Protein AF-A0A1G9LWU3-F1 (afdb_monomer_lite)

Radius of gyration: 14.19 Å; chains: 1; bounding box: 40×20×37 Å

Foldseek 3Di:
DAWDFDDDPNDTFTDPADPDPVRRVVVLVVVQVVQVVVVCVVVVVVDVDDDDDDDRRDHPPDDDDPDDDPPPD

Structure (mmCIF, N/CA/C/O backbone):
data_AF-A0A1G9LWU3-F1
#
_entry.id   AF-A0A1G9LWU3-F1
#
loop_
_atom_site.group_PDB
_atom_site.id
_atom_site.type_symbol
_atom_site.label_atom_id
_atom_site.label_alt_id
_atom_site.label_comp_id
_atom_site.label_asym_id
_atom_site.label_entity_id
_atom_site.label_seq_id
_atom_site.pdbx_PDB_ins_code
_atom_site.Cartn_x
_atom_site.Cartn_y
_atom_site.Cartn_z
_atom_site.occupancy
_atom_site.B_iso_or_equiv
_atom_site.auth_seq_id
_atom_site.auth_comp_id
_atom_site.auth_asym_id
_atom_site.auth_atom_id
_atom_site.pdbx_PDB_model_num
ATOM 1 N N . MET A 1 1 ? -9.522 9.389 13.368 1.00 79.00 1 MET A N 1
ATOM 2 C CA . MET A 1 1 ? -8.549 8.516 12.682 1.00 79.00 1 MET A CA 1
ATOM 3 C C . MET A 1 1 ? -7.454 8.146 13.659 1.00 79.00 1 MET A C 1
ATOM 5 O O . MET A 1 1 ? -6.875 9.044 14.261 1.00 79.00 1 MET A O 1
ATOM 9 N N . GLU A 1 2 ? -7.183 6.859 13.809 1.00 92.25 2 GLU A N 1
ATOM 10 C CA . GLU A 1 2 ? -6.186 6.300 14.729 1.00 92.25 2 GLU A CA 1
ATOM 11 C C . GLU A 1 2 ? -5.367 5.223 14.011 1.00 92.25 2 GLU A C 1
ATOM 13 O O . GLU A 1 2 ? -5.741 4.796 12.918 1.00 92.25 2 GLU A O 1
ATOM 18 N N . ILE A 1 3 ? -4.237 4.811 14.589 1.00 93.75 3 ILE A N 1
ATOM 19 C CA . ILE A 1 3 ? -3.445 3.713 14.028 1.00 93.75 3 ILE A CA 1
ATOM 20 C C . ILE A 1 3 ? -4.206 2.413 14.264 1.00 93.75 3 ILE A C 1
ATOM 22 O O . ILE A 1 3 ? -4.480 2.057 15.407 1.00 93.75 3 ILE A O 1
ATOM 26 N N . GLN A 1 4 ? -4.515 1.702 13.186 1.00 92.12 4 GLN A N 1
ATOM 27 C CA . GLN A 1 4 ? -5.167 0.401 13.241 1.00 92.12 4 GLN A CA 1
ATOM 28 C C . GLN A 1 4 ? -4.348 -0.639 12.494 1.00 92.12 4 GLN A C 1
ATOM 30 O O . GLN A 1 4 ? -3.700 -0.331 11.493 1.00 92.12 4 GLN A O 1
ATOM 35 N N . THR A 1 5 ? -4.402 -1.875 12.981 1.00 93.88 5 THR A N 1
ATOM 36 C CA . THR A 1 5 ? -3.913 -3.042 12.249 1.00 93.88 5 THR A CA 1
ATOM 37 C C . THR A 1 5 ? -4.999 -3.477 11.269 1.00 93.88 5 THR A C 1
ATOM 39 O O . THR A 1 5 ? -6.120 -3.770 11.680 1.00 93.88 5 THR A O 1
ATOM 42 N N . VAL A 1 6 ? -4.676 -3.505 9.980 1.00 92.62 6 VAL A N 1
ATOM 43 C CA . VAL A 1 6 ? -5.604 -3.808 8.888 1.00 92.62 6 VAL A CA 1
ATOM 44 C C . VAL A 1 6 ? -5.119 -5.041 8.138 1.00 92.62 6 VAL A C 1
ATOM 46 O O . VAL A 1 6 ? -3.948 -5.117 7.768 1.00 92.62 6 VAL A O 1
ATOM 49 N N . ALA A 1 7 ? -6.032 -5.982 7.889 1.00 92.50 7 ALA A N 1
ATOM 50 C CA . ALA A 1 7 ? -5.815 -7.116 7.000 1.00 92.50 7 ALA A CA 1
ATOM 51 C C . ALA A 1 7 ? -6.503 -6.850 5.652 1.00 92.50 7 ALA A C 1
ATOM 53 O O . ALA A 1 7 ? -7.725 -6.706 5.602 1.00 92.50 7 ALA A O 1
ATOM 54 N N . ARG A 1 8 ? -5.739 -6.756 4.558 1.00 89.25 8 ARG A N 1
ATOM 55 C CA . ARG A 1 8 ? -6.282 -6.519 3.209 1.00 89.25 8 ARG A CA 1
ATOM 56 C C . ARG A 1 8 ? -5.399 -7.161 2.143 1.00 89.25 8 ARG A C 1
ATOM 58 O O . ARG A 1 8 ? -4.181 -7.055 2.211 1.00 89.25 8 ARG A O 1
ATOM 65 N N . ASN A 1 9 ? -6.014 -7.819 1.157 1.00 85.88 9 ASN A N 1
ATOM 66 C CA . ASN A 1 9 ? -5.330 -8.437 0.010 1.00 85.88 9 ASN A CA 1
ATOM 67 C C . ASN A 1 9 ? -4.188 -9.404 0.390 1.00 85.88 9 ASN A C 1
ATOM 69 O O . ASN A 1 9 ? -3.202 -9.507 -0.330 1.00 85.88 9 ASN A O 1
ATOM 73 N N . GLY A 1 10 ? -4.320 -10.104 1.524 1.00 87.31 10 GLY A N 1
ATOM 74 C CA . GLY A 1 10 ? -3.301 -11.029 2.036 1.00 87.31 10 GLY A CA 1
ATOM 75 C C . GLY A 1 10 ? -2.187 -10.373 2.860 1.00 87.31 10 GLY A C 1
ATOM 76 O O . GLY A 1 10 ? -1.319 -11.079 3.361 1.00 87.31 10 GLY A O 1
ATOM 77 N N . TYR A 1 11 ? -2.226 -9.053 3.050 1.00 90.12 11 TYR A N 1
ATOM 78 C CA . TYR A 1 11 ? -1.267 -8.316 3.869 1.00 90.12 11 TYR A CA 1
ATOM 79 C C . TYR A 1 11 ? -1.873 -7.903 5.205 1.00 90.12 11 TYR A C 1
ATOM 81 O O . TYR A 1 11 ? -3.050 -7.547 5.280 1.00 90.12 11 TYR A O 1
ATOM 89 N N . LEU A 1 12 ? -1.037 -7.887 6.241 1.00 92.12 12 LEU A N 1
ATOM 90 C CA . LEU A 1 12 ? -1.346 -7.331 7.553 1.00 92.12 12 LEU A CA 1
ATOM 91 C C . LEU A 1 12 ? -0.405 -6.153 7.809 1.00 92.12 12 LEU A C 1
ATOM 93 O O . LEU A 1 12 ? 0.807 -6.336 7.874 1.00 92.12 12 LEU A O 1
ATOM 97 N N . PHE A 1 13 ? -0.947 -4.947 7.945 1.00 92.12 13 PHE A N 1
ATOM 98 C CA . PHE A 1 13 ? -0.146 -3.732 8.111 1.00 92.12 13 PHE A CA 1
ATOM 99 C C . PHE A 1 13 ? -0.824 -2.739 9.054 1.00 92.12 13 PHE A C 1
ATOM 101 O O . PHE A 1 13 ? -2.022 -2.827 9.326 1.00 92.12 13 PHE A O 1
ATOM 108 N N . LYS A 1 14 ? -0.046 -1.792 9.587 1.00 93.19 14 LYS A N 1
ATOM 109 C CA . LYS A 1 14 ? -0.553 -0.733 10.466 1.00 93.19 14 LYS A CA 1
ATOM 110 C C . LYS A 1 14 ? -0.665 0.573 9.701 1.00 93.19 14 LYS A C 1
ATOM 112 O O . LYS A 1 14 ? 0.307 1.036 9.114 1.00 93.19 14 LYS A O 1
ATOM 117 N N . MET A 1 15 ? -1.834 1.199 9.757 1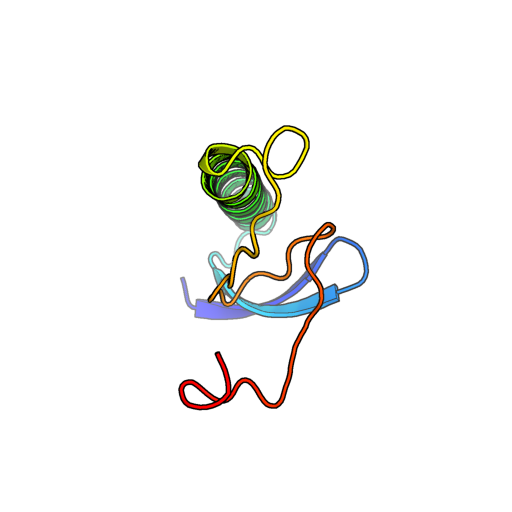.00 93.69 15 MET A N 1
ATOM 118 C CA . MET A 1 15 ? -2.080 2.469 9.085 1.00 93.69 15 MET A CA 1
ATOM 119 C C . MET A 1 15 ? -3.016 3.354 9.902 1.00 93.69 15 MET A C 1
ATOM 121 O O . MET A 1 15 ? -3.910 2.869 10.594 1.00 93.69 15 MET A O 1
ATOM 125 N N . LYS A 1 16 ? -2.826 4.674 9.812 1.00 94.31 16 LYS A N 1
ATOM 126 C CA . LYS A 1 16 ? -3.769 5.639 10.377 1.00 94.31 16 LYS A CA 1
ATOM 127 C C . LYS A 1 16 ? -5.035 5.682 9.518 1.00 94.31 16 LYS A C 1
ATOM 129 O O . LYS A 1 16 ? -5.011 6.204 8.407 1.00 94.31 16 LYS A O 1
ATOM 134 N N . THR A 1 17 ? -6.134 5.149 10.038 1.00 94.81 17 THR A N 1
ATOM 135 C CA . THR A 1 17 ? -7.404 5.026 9.309 1.00 94.81 17 THR A CA 1
ATOM 136 C C . THR A 1 17 ? -8.611 5.270 10.225 1.00 94.81 17 THR A C 1
ATOM 138 O O . THR A 1 17 ? -8.465 5.689 11.382 1.00 94.81 17 THR A O 1
ATOM 141 N N . TYR A 1 18 ? -9.819 5.130 9.686 1.00 95.00 18 TYR A N 1
ATOM 142 C CA . TYR A 1 18 ? -11.075 5.285 10.411 1.00 95.00 18 TYR A CA 1
ATOM 143 C C . TYR A 1 18 ? -11.391 4.054 11.267 1.00 95.00 18 TYR A C 1
ATOM 145 O O . TYR A 1 18 ? -11.014 2.939 10.926 1.00 95.00 18 TYR A O 1
ATOM 153 N N . LYS A 1 19 ? -12.106 4.281 12.381 1.00 93.12 19 LYS A N 1
ATOM 154 C CA . LYS A 1 19 ? -12.651 3.210 13.233 1.00 93.12 19 LYS A CA 1
ATOM 155 C C . LYS A 1 19 ? -13.750 2.424 12.545 1.00 93.12 19 LYS A C 1
ATOM 157 O O . LYS A 1 19 ? -13.813 1.210 12.687 1.00 93.12 19 LYS A O 1
ATOM 162 N N . ASP A 1 20 ? -14.602 3.152 11.838 1.00 94.81 20 ASP A N 1
ATOM 163 C CA . ASP A 1 20 ? -15.687 2.581 11.066 1.00 94.81 20 ASP A CA 1
ATOM 164 C C . ASP A 1 20 ? -15.132 1.761 9.897 1.00 94.81 20 ASP A C 1
ATOM 166 O O . ASP A 1 20 ? -14.307 2.247 9.117 1.00 94.81 20 ASP A O 1
ATOM 170 N N . GLU A 1 21 ? -15.571 0.509 9.790 1.00 91.75 21 GLU A N 1
ATOM 171 C CA . GLU A 1 21 ? -15.014 -0.442 8.830 1.00 91.75 21 GLU A CA 1
ATOM 172 C C . GLU A 1 21 ? -15.374 -0.103 7.385 1.00 91.75 21 GLU A C 1
ATOM 174 O O . GLU A 1 21 ? -14.570 -0.341 6.479 1.00 91.75 21 GLU A O 1
ATOM 179 N N . ILE A 1 22 ? -16.553 0.482 7.163 1.00 95.19 22 ILE A N 1
ATOM 180 C CA . ILE A 1 22 ? -17.022 0.873 5.834 1.00 95.19 22 ILE A CA 1
ATOM 181 C C . ILE A 1 22 ? -16.187 2.056 5.354 1.00 95.19 22 ILE A C 1
ATOM 183 O O . ILE A 1 22 ? -15.599 2.015 4.272 1.00 95.19 22 ILE A O 1
ATOM 187 N N . LEU A 1 23 ? -16.054 3.085 6.188 1.00 95.38 23 LEU A N 1
ATOM 188 C CA . LEU A 1 23 ? -15.262 4.264 5.864 1.00 95.38 23 LEU A CA 1
ATOM 189 C C . LEU A 1 23 ? -13.772 3.929 5.709 1.00 95.38 23 LEU A C 1
ATOM 191 O O . LEU A 1 23 ? -13.108 4.458 4.816 1.00 95.38 23 LEU A O 1
ATOM 195 N N . ARG A 1 24 ? -13.251 2.999 6.519 1.00 94.81 24 ARG A N 1
ATOM 196 C CA . ARG A 1 24 ? -11.905 2.430 6.360 1.00 94.81 24 ARG A CA 1
ATOM 197 C C . ARG A 1 24 ? -11.758 1.730 5.011 1.00 94.81 24 ARG A C 1
ATOM 199 O O . ARG A 1 24 ? -10.788 1.986 4.304 1.00 94.81 24 ARG A O 1
ATOM 206 N N . SER A 1 25 ? -12.721 0.896 4.623 1.00 93.81 25 SER A N 1
ATOM 207 C CA . SER A 1 25 ? -12.724 0.207 3.324 1.00 93.81 25 SER A CA 1
ATOM 208 C C . SER A 1 25 ? -12.676 1.190 2.153 1.00 93.81 25 SER A C 1
ATOM 210 O O . SER A 1 25 ? -11.849 1.028 1.255 1.00 93.81 25 SER A O 1
ATOM 212 N N . PHE A 1 26 ? -13.488 2.251 2.195 1.00 96.38 26 PHE A N 1
ATOM 213 C CA . PHE A 1 26 ? -13.464 3.312 1.185 1.00 96.38 26 PHE A CA 1
ATOM 214 C C . PHE A 1 26 ? -12.133 4.065 1.153 1.00 96.38 26 PHE A C 1
ATOM 216 O O . PHE A 1 26 ? -11.573 4.272 0.076 1.00 96.38 26 PHE A O 1
ATOM 223 N N . GLN A 1 27 ? -11.598 4.440 2.318 1.00 94.88 27 GLN A N 1
ATOM 224 C CA . GLN A 1 27 ? -10.304 5.114 2.409 1.00 94.88 27 GLN A CA 1
ATOM 225 C C . GLN A 1 27 ? -9.189 4.254 1.795 1.00 94.88 27 GLN A C 1
ATOM 227 O O . GLN A 1 27 ? -8.404 4.747 0.990 1.00 94.88 27 GLN A O 1
ATOM 232 N N . LEU A 1 28 ? -9.124 2.967 2.147 1.00 94.38 28 LEU A N 1
ATOM 233 C CA . LEU A 1 28 ? -8.098 2.052 1.643 1.00 94.38 28 LEU A CA 1
ATOM 234 C C . LEU A 1 28 ? -8.239 1.814 0.138 1.00 94.38 28 LEU A C 1
ATOM 236 O O . LEU A 1 28 ? -7.234 1.796 -0.569 1.00 94.38 28 LEU A O 1
ATOM 240 N N . TRP A 1 29 ? -9.469 1.681 -0.366 1.00 94.88 29 TRP A N 1
ATOM 241 C CA . TRP A 1 29 ? -9.730 1.573 -1.801 1.00 94.88 29 TRP A CA 1
ATOM 242 C C . TRP A 1 29 ? -9.258 2.815 -2.569 1.00 94.88 29 TRP A C 1
ATOM 244 O O . TRP A 1 29 ? -8.624 2.691 -3.619 1.00 94.88 29 TRP A O 1
ATOM 254 N N . MET A 1 30 ? -9.509 4.009 -2.026 1.00 95.88 30 MET A N 1
ATOM 255 C CA . MET A 1 30 ? -9.069 5.267 -2.629 1.00 95.88 30 MET A CA 1
ATOM 256 C C . MET A 1 30 ? -7.540 5.371 -2.665 1.00 95.88 30 MET A C 1
ATOM 258 O O . MET A 1 30 ? -6.976 5.727 -3.698 1.00 95.88 30 MET A O 1
ATOM 262 N N . ILE A 1 31 ? -6.870 5.017 -1.565 1.00 94.50 31 ILE A N 1
ATOM 263 C CA . ILE A 1 31 ? -5.403 5.033 -1.462 1.00 94.50 31 ILE A CA 1
ATOM 264 C C . ILE A 1 31 ? -4.780 4.043 -2.445 1.00 94.50 31 ILE A C 1
ATOM 266 O O . ILE A 1 31 ? -3.884 4.413 -3.196 1.00 94.50 31 ILE A O 1
ATOM 270 N N . GLU A 1 32 ? -5.283 2.811 -2.487 1.00 94.12 32 GLU A N 1
ATOM 271 C CA . GLU A 1 32 ? -4.822 1.789 -3.427 1.00 94.12 32 GLU A CA 1
ATOM 272 C C . GLU A 1 32 ? -4.958 2.257 -4.880 1.00 94.12 32 GLU A C 1
ATOM 274 O O . GLU A 1 32 ? -3.979 2.247 -5.621 1.00 94.12 32 GLU A O 1
ATOM 279 N N . SER A 1 33 ? -6.133 2.768 -5.258 1.00 94.56 33 SER A N 1
ATOM 280 C CA . SER A 1 33 ? -6.397 3.242 -6.622 1.00 94.56 33 SER A CA 1
ATOM 281 C C . SER A 1 33 ? -5.476 4.397 -7.030 1.00 94.56 33 SER A C 1
ATOM 283 O O . SER A 1 33 ? -5.021 4.463 -8.173 1.00 94.56 33 SER A O 1
ATOM 285 N N . GLN A 1 34 ? -5.191 5.324 -6.111 1.00 95.56 34 GLN A N 1
ATOM 286 C CA . GLN A 1 34 ? -4.281 6.442 -6.371 1.00 95.56 34 GLN A CA 1
ATOM 287 C C . GLN A 1 34 ? -2.830 5.982 -6.507 1.00 95.56 34 GLN A C 1
ATOM 289 O O . GLN A 1 34 ? -2.125 6.465 -7.393 1.00 95.56 34 GLN A O 1
ATOM 294 N N . LEU A 1 35 ? -2.391 5.040 -5.668 1.00 94.56 35 LEU A N 1
ATOM 295 C CA . LEU A 1 35 ? -1.046 4.473 -5.737 1.00 94.56 35 LEU A CA 1
ATOM 296 C C . LEU A 1 35 ? -0.826 3.713 -7.048 1.00 94.56 35 LEU A C 1
ATOM 298 O O . LEU A 1 35 ? 0.186 3.941 -7.706 1.00 94.56 35 LEU A O 1
ATOM 302 N N . GLU A 1 36 ? -1.783 2.885 -7.478 1.00 93.50 36 GLU A N 1
ATOM 303 C CA . GLU A 1 36 ? -1.704 2.187 -8.771 1.00 93.50 36 GLU A CA 1
ATOM 304 C C . GLU A 1 36 ? -1.600 3.168 -9.939 1.00 93.50 36 GLU A C 1
ATOM 306 O O . GLU A 1 36 ? -0.761 3.004 -10.826 1.00 93.50 36 GLU A O 1
ATOM 311 N N . GLN A 1 37 ? -2.407 4.232 -9.929 1.00 93.69 3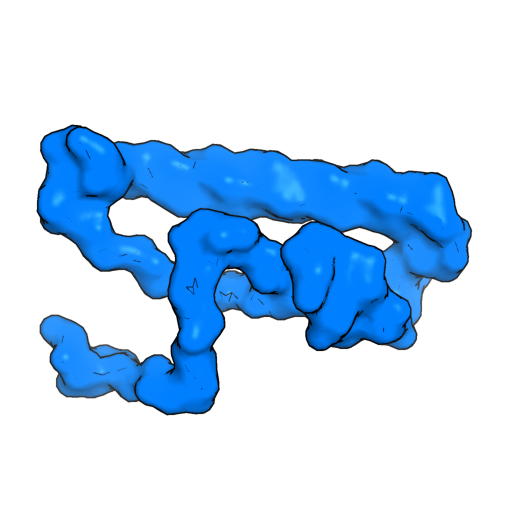7 GLN A N 1
ATOM 312 C CA . GLN A 1 37 ? -2.343 5.259 -10.965 1.00 93.69 37 GLN A CA 1
ATOM 313 C C . GLN A 1 37 ? -1.011 6.011 -10.950 1.00 93.69 37 GLN A C 1
ATOM 315 O O . GLN A 1 37 ? -0.461 6.267 -12.020 1.00 93.69 37 GLN A O 1
ATOM 320 N N . ALA A 1 38 ? -0.492 6.359 -9.768 1.00 93.94 38 ALA A N 1
ATOM 321 C CA . ALA A 1 38 ? 0.780 7.061 -9.614 1.00 93.94 38 ALA A CA 1
ATOM 322 C C . ALA A 1 38 ? 1.950 6.217 -10.132 1.00 93.94 38 ALA A C 1
ATOM 324 O O . ALA A 1 38 ? 2.726 6.700 -10.955 1.00 93.94 38 ALA A O 1
ATOM 325 N N . VAL A 1 39 ? 2.017 4.942 -9.739 1.00 93.62 39 VAL A N 1
ATOM 326 C CA . VAL A 1 39 ? 2.999 3.983 -10.266 1.00 93.62 39 VAL A CA 1
ATOM 327 C C . VAL A 1 39 ? 2.821 3.824 -11.778 1.00 93.62 39 VAL A C 1
ATOM 329 O O . VAL A 1 39 ? 3.787 3.904 -12.528 1.00 93.62 39 VAL A O 1
ATOM 332 N N . GLY A 1 40 ? 1.584 3.715 -12.267 1.00 92.38 40 GLY A N 1
ATOM 333 C CA . GLY A 1 40 ? 1.282 3.598 -13.694 1.00 92.38 40 GLY A CA 1
ATOM 334 C C . GLY A 1 40 ? 1.720 4.795 -14.550 1.00 92.38 40 GLY A C 1
ATOM 335 O O . GLY A 1 40 ? 1.920 4.632 -15.758 1.00 92.38 40 GLY A O 1
ATOM 336 N N . ARG A 1 41 ? 1.927 5.989 -13.969 1.00 92.56 41 ARG A N 1
ATOM 337 C CA . ARG A 1 41 ? 2.416 7.168 -14.712 1.00 92.56 41 ARG A CA 1
ATOM 338 C C . ARG A 1 41 ? 3.816 6.977 -15.287 1.00 92.56 41 ARG A C 1
ATOM 340 O O . ARG A 1 41 ? 4.091 7.576 -16.325 1.00 92.56 41 ARG A O 1
ATOM 347 N N . SER A 1 42 ? 4.655 6.132 -14.688 1.00 91.69 42 SER A N 1
ATOM 348 C CA . SER A 1 42 ? 5.978 5.804 -15.239 1.00 91.69 42 SER A CA 1
ATOM 349 C C . SER A 1 42 ? 5.906 4.902 -16.477 1.00 91.69 42 SER A C 1
ATOM 351 O O . SER A 1 42 ? 6.878 4.803 -1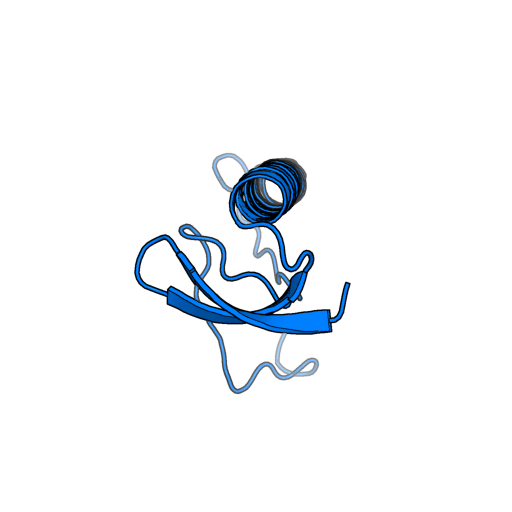7.221 1.00 91.69 42 SER A O 1
ATOM 353 N N . ARG A 1 43 ? 4.740 4.282 -16.732 1.00 90.81 43 ARG A N 1
ATOM 354 C CA . ARG A 1 43 ? 4.476 3.380 -17.862 1.00 90.81 43 ARG A CA 1
ATOM 355 C C . ARG A 1 43 ? 5.459 2.201 -17.916 1.00 90.81 43 ARG A C 1
ATOM 357 O O . ARG A 1 43 ? 5.987 1.906 -18.985 1.00 90.81 43 ARG A O 1
ATOM 364 N N . LEU A 1 44 ? 5.618 1.485 -16.798 1.00 89.00 44 LEU A N 1
ATOM 365 C CA . LEU A 1 44 ? 6.525 0.329 -16.649 1.00 89.00 44 LEU A CA 1
ATOM 366 C C . LEU A 1 44 ? 6.397 -0.746 -17.750 1.00 89.00 44 LEU A C 1
ATOM 368 O O . LEU A 1 44 ? 7.345 -1.459 -18.035 1.00 89.00 44 LEU A O 1
ATOM 372 N N . LEU A 1 45 ? 5.228 -0.880 -18.392 1.00 88.19 45 LEU A N 1
ATOM 373 C CA . LEU A 1 45 ? 5.023 -1.839 -19.491 1.00 88.19 45 LEU A CA 1
ATOM 374 C C . LEU A 1 45 ? 5.566 -1.364 -20.852 1.00 88.19 45 LEU A C 1
ATOM 376 O O . LEU A 1 45 ? 5.558 -2.130 -21.812 1.00 88.19 45 LEU A O 1
ATOM 380 N N . ARG A 1 46 ? 5.943 -0.087 -20.977 1.00 94.00 46 ARG A N 1
ATOM 381 C CA . ARG A 1 46 ? 6.393 0.543 -22.234 1.00 94.00 46 ARG A CA 1
ATOM 382 C C . ARG A 1 46 ? 7.818 1.083 -22.166 1.00 94.00 46 ARG A C 1
ATOM 384 O O . ARG A 1 46 ? 8.386 1.374 -23.215 1.00 94.00 46 ARG A O 1
ATOM 391 N N . HIS A 1 47 ? 8.366 1.249 -20.968 1.00 91.75 47 HIS A N 1
ATOM 392 C CA . HIS A 1 47 ? 9.709 1.760 -20.737 1.00 91.75 47 HIS A CA 1
ATOM 393 C C . HIS A 1 47 ? 10.401 0.896 -19.690 1.00 91.75 47 HIS A C 1
ATOM 395 O O . HIS A 1 47 ? 9.761 0.483 -18.725 1.00 91.75 47 HIS A O 1
ATOM 401 N N . ASP A 1 48 ? 11.694 0.654 -19.887 1.00 91.88 48 ASP A N 1
ATOM 402 C CA . ASP A 1 48 ? 12.533 0.004 -18.887 1.00 91.88 48 ASP A CA 1
ATOM 403 C C . ASP A 1 48 ? 12.816 1.011 -17.766 1.00 91.88 48 ASP A C 1
ATOM 405 O O . ASP A 1 48 ? 13.598 1.949 -17.933 1.00 91.88 48 ASP A O 1
ATOM 409 N N . CYS A 1 49 ? 12.053 0.914 -16.678 1.00 89.50 49 CYS A N 1
ATOM 410 C CA . CYS A 1 49 ? 12.159 1.814 -15.540 1.00 89.50 49 CYS A CA 1
ATOM 411 C C . CYS A 1 49 ? 11.822 1.099 -14.231 1.00 89.50 49 CYS A C 1
ATOM 413 O O . CYS A 1 49 ? 10.947 0.232 -14.165 1.00 89.50 49 CYS A O 1
ATOM 415 N N . ILE A 1 50 ? 12.504 1.513 -13.166 1.00 89.50 50 ILE A N 1
ATOM 416 C CA . ILE A 1 50 ? 12.260 1.047 -11.803 1.00 89.50 50 ILE A CA 1
ATOM 417 C C . ILE A 1 50 ? 11.479 2.138 -11.070 1.00 89.50 50 ILE A C 1
ATOM 419 O O . ILE A 1 50 ? 11.826 3.317 -11.125 1.00 89.50 50 ILE A O 1
ATOM 423 N N . VAL A 1 51 ? 10.392 1.751 -10.399 1.00 89.56 51 VAL A N 1
ATOM 424 C CA . VAL A 1 51 ? 9.607 2.654 -9.549 1.00 89.56 51 VAL A CA 1
ATOM 425 C C . VAL A 1 51 ? 9.778 2.234 -8.100 1.00 89.56 51 VAL A C 1
ATOM 427 O O . VAL A 1 51 ? 9.216 1.229 -7.665 1.00 89.56 51 VAL A O 1
ATOM 430 N N . ASN A 1 52 ? 10.509 3.048 -7.348 1.00 90.56 52 ASN A N 1
ATOM 431 C CA . ASN A 1 52 ? 10.666 2.880 -5.910 1.00 90.56 52 ASN A CA 1
ATOM 432 C C . ASN A 1 52 ? 9.478 3.544 -5.195 1.00 90.56 52 ASN A C 1
ATOM 434 O O . ASN A 1 52 ? 9.326 4.767 -5.210 1.00 90.56 52 ASN A O 1
ATOM 438 N N . LEU A 1 53 ? 8.591 2.725 -4.618 1.00 89.56 53 LEU A N 1
ATOM 439 C CA . LEU A 1 53 ? 7.372 3.182 -3.949 1.00 89.56 53 LEU A CA 1
ATOM 440 C C . LEU A 1 53 ? 7.556 3.228 -2.427 1.00 89.56 53 LEU A C 1
ATOM 442 O O . LEU A 1 53 ? 7.640 2.188 -1.778 1.00 89.56 53 LEU A O 1
ATOM 446 N N . PHE A 1 54 ? 7.496 4.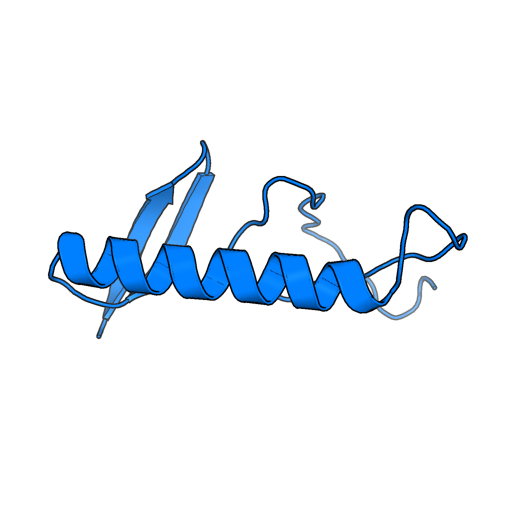428 -1.852 1.00 89.50 54 PHE A N 1
ATOM 447 C CA . PHE A 1 54 ? 7.525 4.638 -0.403 1.00 89.50 54 PHE A CA 1
ATOM 448 C C . PHE A 1 54 ? 6.110 4.881 0.124 1.00 89.50 54 PHE A C 1
ATOM 450 O O . PHE A 1 54 ? 5.527 5.946 -0.077 1.00 89.50 54 PHE A O 1
ATOM 457 N N . SER A 1 55 ? 5.527 3.873 0.773 1.00 89.12 55 SER A N 1
ATOM 458 C CA . SER A 1 55 ? 4.154 3.931 1.278 1.00 89.12 55 SER A CA 1
ATOM 459 C C . SER A 1 55 ? 3.949 2.996 2.467 1.00 89.12 55 SER A C 1
ATOM 461 O O . SER A 1 55 ? 4.510 1.906 2.514 1.00 89.12 55 SER A O 1
ATOM 463 N N . ASN A 1 56 ? 3.062 3.389 3.385 1.00 88.56 56 ASN A N 1
ATOM 464 C CA . ASN A 1 56 ? 2.584 2.523 4.472 1.00 88.56 56 ASN A CA 1
ATOM 465 C C . ASN A 1 56 ? 1.471 1.553 4.023 1.00 88.56 56 ASN A C 1
ATOM 467 O O . ASN A 1 56 ? 0.954 0.796 4.844 1.00 88.56 56 ASN A O 1
ATOM 471 N N . TYR A 1 57 ? 1.063 1.603 2.750 1.00 91.56 57 TYR A N 1
ATOM 472 C CA . TYR A 1 57 ? 0.081 0.698 2.158 1.00 91.56 57 TYR A CA 1
ATOM 473 C C . TYR A 1 57 ? 0.775 -0.275 1.185 1.00 91.56 57 TYR A C 1
ATOM 475 O O . TYR A 1 57 ? 1.368 0.191 0.206 1.00 91.56 57 TYR A O 1
ATOM 483 N N . PRO A 1 58 ? 0.692 -1.602 1.407 1.00 91.00 58 PRO A N 1
ATOM 484 C CA . PRO A 1 58 ? 1.292 -2.591 0.519 1.00 91.00 58 PRO A CA 1
ATOM 485 C C . PRO A 1 58 ? 0.483 -2.710 -0.777 1.00 91.00 58 PRO A C 1
ATOM 487 O O . PRO A 1 58 ? -0.690 -3.085 -0.767 1.00 91.00 58 PRO A O 1
ATOM 490 N N . LEU A 1 59 ? 1.119 -2.397 -1.906 1.00 90.25 59 LEU A N 1
ATOM 491 C CA . LEU A 1 59 ? 0.505 -2.523 -3.224 1.00 90.25 59 LEU A CA 1
ATOM 492 C C . LEU A 1 59 ? 0.739 -3.927 -3.791 1.00 90.25 59 LEU A C 1
ATOM 494 O O . LEU A 1 59 ? 1.870 -4.403 -3.817 1.00 90.25 59 LEU A O 1
ATOM 498 N N . ARG A 1 60 ? -0.313 -4.576 -4.307 1.00 86.25 60 ARG A N 1
ATOM 499 C CA . ARG A 1 60 ? -0.259 -5.978 -4.769 1.00 86.25 60 ARG A CA 1
ATOM 500 C C . ARG A 1 60 ? 0.767 -6.229 -5.882 1.00 86.25 60 ARG A C 1
ATOM 502 O O . ARG A 1 60 ? 1.272 -7.336 -6.012 1.00 86.25 60 ARG A O 1
ATOM 509 N N . GLN A 1 61 ? 1.038 -5.220 -6.707 1.00 85.69 61 GLN A N 1
ATOM 510 C CA . GLN A 1 61 ? 1.985 -5.304 -7.824 1.00 85.69 61 GLN A CA 1
ATOM 511 C C . GLN A 1 61 ? 3.424 -4.935 -7.430 1.00 85.69 61 GLN A C 1
ATOM 513 O O . GLN A 1 61 ? 4.321 -5.042 -8.261 1.00 85.69 61 GLN A O 1
ATOM 518 N N . ALA A 1 62 ? 3.652 -4.485 -6.193 1.00 89.25 62 ALA A N 1
ATOM 519 C CA . ALA A 1 62 ? 4.961 -4.058 -5.720 1.00 89.25 62 ALA A CA 1
ATOM 520 C C . ALA A 1 62 ? 5.681 -5.181 -4.960 1.00 89.25 62 ALA A C 1
ATOM 522 O O . ALA A 1 62 ? 5.063 -6.019 -4.301 1.00 89.25 62 ALA A O 1
ATOM 523 N N . LYS A 1 63 ? 7.014 -5.159 -5.013 1.00 88.88 63 LYS A N 1
ATOM 524 C CA . LYS A 1 63 ? 7.869 -5.995 -4.170 1.00 88.88 63 LYS A CA 1
ATOM 525 C C . LYS A 1 63 ? 8.197 -5.228 -2.889 1.00 88.88 63 LYS A C 1
ATOM 527 O O . LYS A 1 63 ? 8.739 -4.131 -2.957 1.00 88.88 63 LYS A O 1
ATOM 532 N N . ILE A 1 64 ? 7.872 -5.803 -1.731 1.00 88.12 64 ILE A N 1
ATOM 533 C CA . ILE A 1 64 ? 8.239 -5.227 -0.429 1.00 88.12 64 ILE A CA 1
ATOM 534 C C . ILE A 1 64 ? 9.746 -5.413 -0.226 1.00 88.12 64 ILE A C 1
ATOM 536 O O . ILE A 1 64 ? 10.268 -6.509 -0.443 1.00 88.12 64 ILE A O 1
ATOM 540 N N . MET A 1 65 ? 10.434 -4.347 0.178 1.00 85.31 65 MET A N 1
ATOM 541 C CA . MET A 1 65 ? 11.871 -4.345 0.446 1.00 85.31 65 MET A CA 1
ATOM 542 C C . MET A 1 65 ? 12.125 -3.816 1.858 1.00 85.31 65 MET A C 1
ATOM 544 O O . MET A 1 65 ? 11.620 -2.752 2.200 1.00 85.31 65 MET A O 1
ATOM 548 N N . ASP A 1 66 ? 12.893 -4.558 2.659 1.00 77.75 66 ASP A N 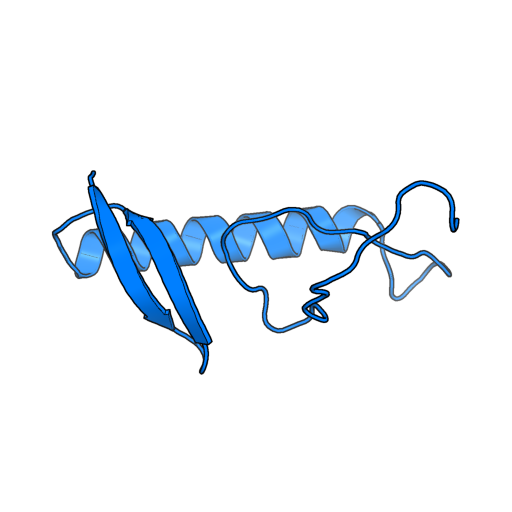1
ATOM 549 C CA . ASP A 1 66 ? 13.205 -4.203 4.058 1.00 77.75 66 ASP A CA 1
ATOM 550 C C . ASP A 1 66 ? 14.526 -3.417 4.194 1.00 77.75 66 ASP A C 1
ATOM 552 O O . ASP A 1 66 ? 14.742 -2.738 5.190 1.00 77.75 66 ASP A O 1
ATOM 556 N N . ASN A 1 67 ? 15.390 -3.456 3.169 1.00 74.00 67 ASN A N 1
ATOM 557 C CA . ASN A 1 67 ? 16.740 -2.875 3.182 1.00 74.00 67 ASN A CA 1
ATOM 558 C C . ASN A 1 67 ? 17.005 -2.038 1.918 1.00 74.00 67 ASN A C 1
ATOM 560 O O . ASN A 1 67 ? 17.913 -2.344 1.149 1.00 74.00 67 ASN A O 1
ATOM 564 N N . PHE A 1 68 ? 16.178 -1.024 1.654 1.00 74.00 68 PHE A N 1
ATOM 565 C CA . PHE A 1 68 ? 16.437 -0.112 0.536 1.00 74.00 68 PHE A CA 1
ATOM 566 C C . PHE A 1 68 ? 17.585 0.843 0.890 1.00 74.00 68 PHE A C 1
ATOM 568 O O . PHE A 1 68 ? 17.465 1.617 1.842 1.00 74.00 68 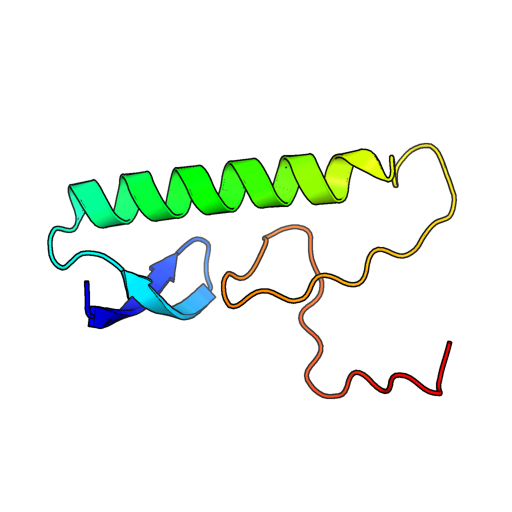PHE A O 1
ATOM 575 N N . ASN A 1 69 ? 18.681 0.779 0.135 1.00 75.81 69 ASN A N 1
ATOM 576 C CA . ASN A 1 69 ? 19.815 1.690 0.248 1.00 75.81 69 ASN A CA 1
ATOM 577 C C . ASN A 1 69 ? 19.751 2.720 -0.887 1.00 75.81 69 ASN A C 1
ATOM 579 O O . ASN A 1 69 ? 19.611 2.346 -2.046 1.00 75.81 69 ASN A O 1
ATOM 583 N N . TYR A 1 70 ? 19.844 4.006 -0.547 1.00 67.56 70 TYR A N 1
ATOM 584 C CA . TYR A 1 70 ? 19.806 5.092 -1.530 1.00 67.56 70 TYR A CA 1
ATOM 585 C C . TYR A 1 70 ? 21.080 5.184 -2.376 1.00 67.56 70 TYR A C 1
ATOM 587 O O . TYR A 1 70 ? 21.040 5.818 -3.424 1.00 67.56 70 TYR A O 1
ATOM 595 N N . ASP A 1 71 ? 22.175 4.568 -1.925 1.00 75.56 71 ASP A N 1
ATOM 596 C CA . ASP A 1 71 ? 23.490 4.673 -2.563 1.00 75.56 71 ASP A CA 1
ATOM 597 C C . ASP A 1 71 ? 23.786 3.531 -3.562 1.00 75.56 71 ASP A C 1
ATOM 599 O O . ASP A 1 71 ? 24.850 3.531 -4.177 1.00 75.56 71 ASP A O 1
ATOM 603 N N . ASP A 1 72 ? 22.884 2.547 -3.702 1.00 64.19 72 ASP A N 1
ATOM 604 C CA . ASP A 1 72 ? 23.083 1.353 -4.548 1.00 64.19 72 ASP A CA 1
ATOM 605 C C . ASP A 1 72 ? 22.514 1.488 -5.988 1.00 64.19 72 ASP A C 1
ATOM 607 O O . ASP A 1 72 ? 22.716 0.576 -6.793 1.00 64.19 72 ASP A O 1
ATOM 611 N N . ASP A 1 73 ? 21.859 2.612 -6.327 1.00 56.28 73 ASP A N 1
ATOM 612 C CA . ASP A 1 73 ? 21.346 2.984 -7.670 1.00 56.28 73 ASP A CA 1
ATOM 613 C C . ASP A 1 73 ? 22.065 4.237 -8.221 1.00 56.28 73 ASP A C 1
ATOM 615 O O . ASP A 1 73 ? 22.290 4.308 -9.455 1.00 56.28 73 ASP A O 1
#

Organism: NCBI:txid146817

Sequence (73 aa):
MEIQTVARNGYLFKMKTYKDEILRSFQLWMIESQLEQAVGRSRLLRHDCIVNLFSNYPLRQAKIMDNFNYDDD

Secondary structure (DSSP, 8-state):
-EEEEEEETTEEEEEEE-SSHHHHHHHHHHHHHHHHHHHHTT-TTTS--------SS--TTSPP-S---TT--

pLDDT: mean 89.41, std 7.58, range [56.28, 96.38]